Protein AF-A0A447CWJ7-F1 (afdb_monomer)

Solvent-accessible surface area (backbone atoms only — not comparable to full-atom values): 6994 Å² total; per-residue (Å²): 140,86,82,84,82,79,79,76,79,78,76,78,76,79,82,75,80,78,79,78,80,79,77,79,79,72,82,83,74,83,75,33,81,79,80,60,90,43,20,68,54,47,37,67,73,53,50,35,71,29,33,72,65,68,77,35,70,78,66,53,37,65,68,47,61,37,65,57,51,45,49,38,41,58,67,24,58,91,90,44,69,54,53,51,55,69,80,49,30,70,69,47,42,49,39,33,18,52,49,33,32,71,30,60,43,89,88,71,78,129

Secondary structure (DSSP, 8-state):
--------------------------------TTS-S-HHHHIIIIIHHHHTTTSS---TT----HHHHHHHHHH-BTTBPP--TTTS-HHHHHHHHHHHHTPPPTT---

InterPro domains:
  IPR009056 Cytochrome c-like domain [PF13442] (35-98)
  IPR036909 Cytochrome c-like domain superfamily [G3DSA:1.10.760.10] (33-107)
  IPR036909 Cytochrome c-like domain superfamily [SSF46626] (19-102)

Mean predicted aligned error: 13.14 Å

Foldseek 3Di:
DDDDDPPPPPPPPPPPPPPPPPPPPDPPDLDLDPPAPFLVRCCVVPVCVCQVVVVDDPQAAPLDQLVVQVVCQQPPDDPGDHDDCSRANPRNSSRNSVCRNPGRDPPPDD

Sequence (110 aa):
MERHVVHGRRRMLAVGSAMLAFACATPAAAQSAGQWKNGQHVYAKVCANCHDSGVGPVIKGRGLDPGHFQHVVRHGQKAMPAFRHTEIDDGALRQVAEMLSKSLPPGLHE

Radius of gyration: 32.57 Å; Cα contacts (8 Å, |Δi|>4): 101; chains: 1; bounding box: 104×22×76 Å

pLDDT: mean 83.14, std 18.46, range [41.09, 98.69]

Organism: NCBI:txid200615

Structure (mmCIF, N/CA/C/O backbone):
data_AF-A0A447CWJ7-F1
#
_entry.id   AF-A0A447CWJ7-F1
#
loop_
_atom_site.group_PDB
_atom_site.id
_atom_site.type_symbol
_atom_site.label_atom_id
_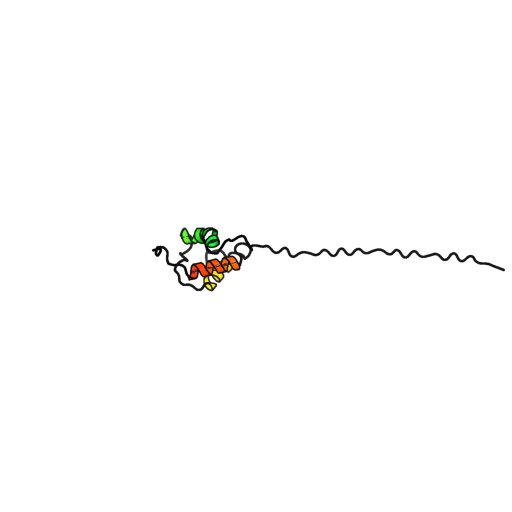atom_site.label_alt_id
_atom_site.label_comp_id
_atom_site.label_asym_id
_atom_site.label_entity_id
_atom_site.label_seq_id
_atom_site.pdbx_PDB_ins_code
_atom_site.Cartn_x
_atom_site.Cartn_y
_atom_site.Cartn_z
_atom_site.occupancy
_atom_site.B_iso_or_equiv
_atom_site.auth_seq_id
_atom_site.auth_comp_id
_atom_site.auth_asym_id
_atom_site.auth_atom_id
_atom_site.pdbx_PDB_model_num
ATOM 1 N N . MET A 1 1 ? 81.312 7.735 -64.733 1.00 43.53 1 MET A N 1
ATOM 2 C CA . MET A 1 1 ? 80.419 8.871 -64.416 1.00 43.53 1 MET A CA 1
ATOM 3 C C . MET A 1 1 ? 79.038 8.287 -64.186 1.00 43.53 1 MET A C 1
ATOM 5 O O . MET A 1 1 ? 78.354 7.909 -65.128 1.00 43.53 1 MET A O 1
ATOM 9 N N . GLU A 1 2 ? 78.748 8.048 -62.915 1.00 43.97 2 GLU A N 1
ATOM 10 C CA . GLU A 1 2 ? 77.688 7.189 -62.398 1.00 43.97 2 GLU A CA 1
ATOM 11 C C . GLU A 1 2 ? 76.340 7.917 -62.390 1.00 43.97 2 GLU A C 1
ATOM 13 O O . GLU A 1 2 ? 76.263 9.097 -62.050 1.00 43.97 2 GLU A O 1
ATOM 18 N N . ARG A 1 3 ? 75.256 7.217 -62.736 1.00 46.84 3 ARG A N 1
ATOM 19 C CA . ARG A 1 3 ? 73.893 7.657 -62.417 1.00 46.84 3 ARG A CA 1
ATOM 20 C C . ARG A 1 3 ? 73.222 6.556 -61.615 1.00 46.84 3 ARG A C 1
ATOM 22 O O . ARG A 1 3 ? 72.663 5.611 -62.161 1.00 46.84 3 ARG A O 1
ATOM 29 N N . HIS A 1 4 ? 73.351 6.683 -60.300 1.00 41.09 4 HIS A N 1
ATOM 30 C CA . HIS A 1 4 ? 72.643 5.879 -59.319 1.00 41.09 4 HIS A CA 1
ATOM 31 C C . HIS A 1 4 ? 71.131 6.049 -59.494 1.00 41.09 4 HIS A C 1
ATOM 33 O O . HIS A 1 4 ? 70.589 7.142 -59.332 1.00 41.09 4 HIS A O 1
ATOM 39 N N . VAL A 1 5 ? 70.446 4.946 -59.787 1.00 57.66 5 VAL A N 1
ATOM 40 C CA . VAL A 1 5 ? 68.991 4.849 -59.677 1.00 57.66 5 VAL A CA 1
ATOM 41 C C . VAL A 1 5 ? 68.651 4.660 -58.198 1.00 57.66 5 VAL A C 1
ATOM 43 O O . VAL A 1 5 ? 68.810 3.571 -57.646 1.00 57.66 5 VAL A O 1
ATOM 46 N N . VAL A 1 6 ? 68.189 5.722 -57.537 1.00 57.31 6 VAL A N 1
ATOM 47 C CA . VAL A 1 6 ? 67.637 5.644 -56.178 1.00 57.31 6 VAL A CA 1
ATOM 48 C C . VAL A 1 6 ? 66.205 5.119 -56.268 1.00 57.31 6 VAL A C 1
ATOM 50 O O . VAL A 1 6 ? 65.255 5.865 -56.493 1.00 57.31 6 VAL A O 1
ATOM 53 N N . HIS A 1 7 ? 66.041 3.810 -56.076 1.00 52.38 7 HIS A N 1
ATOM 54 C CA . HIS A 1 7 ? 64.744 3.218 -55.759 1.00 52.38 7 HIS A CA 1
ATOM 55 C C . HIS A 1 7 ? 64.387 3.575 -54.311 1.00 52.38 7 HIS A C 1
ATOM 57 O O . HIS A 1 7 ? 64.738 2.871 -53.362 1.00 52.38 7 HIS A O 1
ATOM 63 N N . GLY A 1 8 ? 63.701 4.707 -54.144 1.00 45.84 8 GLY A N 1
ATOM 64 C CA . GLY A 1 8 ? 63.089 5.113 -52.886 1.00 45.84 8 GLY A CA 1
ATOM 65 C C . GLY A 1 8 ? 62.065 4.070 -52.446 1.00 45.84 8 GLY A C 1
ATOM 66 O O . GLY A 1 8 ? 60.951 4.003 -52.961 1.00 45.84 8 GLY A O 1
ATOM 67 N N . ARG A 1 9 ? 62.463 3.234 -51.488 1.00 61.62 9 ARG A N 1
ATOM 68 C CA . ARG A 1 9 ? 61.632 2.229 -50.822 1.00 61.62 9 ARG A CA 1
ATOM 69 C C . ARG A 1 9 ? 60.522 2.950 -50.060 1.00 61.62 9 ARG A C 1
ATOM 71 O O . ARG A 1 9 ? 60.696 3.335 -48.906 1.00 61.62 9 ARG A O 1
ATOM 78 N N . ARG A 1 10 ? 59.394 3.174 -50.742 1.00 55.78 10 ARG A N 1
ATOM 79 C CA . ARG A 1 10 ? 58.136 3.676 -50.178 1.00 55.78 10 ARG A CA 1
ATOM 80 C C . ARG A 1 10 ? 57.731 2.721 -49.055 1.00 55.78 10 ARG A C 1
ATOM 82 O O . ARG A 1 10 ? 57.183 1.651 -49.294 1.00 55.78 10 ARG A O 1
ATOM 89 N N . ARG A 1 11 ? 58.076 3.081 -47.818 1.00 59.09 11 ARG A N 1
ATOM 90 C CA . ARG A 1 11 ? 57.562 2.424 -46.619 1.00 59.09 11 ARG A CA 1
ATOM 91 C C . ARG A 1 11 ? 56.069 2.736 -46.579 1.00 59.09 11 ARG A C 1
ATOM 93 O O . ARG A 1 11 ? 55.684 3.839 -46.206 1.00 59.09 11 ARG A O 1
ATOM 100 N N . MET A 1 12 ? 55.247 1.798 -47.048 1.00 56.78 12 MET A N 1
ATOM 101 C CA . MET A 1 12 ? 53.808 1.808 -46.798 1.00 56.78 12 MET A CA 1
ATOM 102 C C . MET A 1 12 ? 53.628 1.700 -45.284 1.00 56.78 12 MET A C 1
ATOM 104 O O . MET A 1 12 ? 53.764 0.627 -44.703 1.00 56.78 12 MET A O 1
ATOM 108 N N . LEU A 1 13 ? 53.412 2.844 -44.640 1.00 57.03 13 LEU A N 1
ATOM 109 C CA . LEU A 1 13 ? 52.908 2.907 -43.278 1.00 57.03 13 LEU A CA 1
ATOM 110 C C . LEU A 1 13 ? 51.491 2.335 -43.322 1.00 57.03 13 LEU A C 1
ATOM 112 O O . LEU A 1 13 ? 50.581 2.948 -43.877 1.00 57.03 13 LEU A O 1
ATOM 116 N N . ALA A 1 14 ? 51.340 1.118 -42.803 1.00 54.47 14 ALA A N 1
ATOM 117 C CA . ALA A 1 14 ? 50.049 0.499 -42.582 1.00 54.47 14 ALA A CA 1
ATOM 118 C C . ALA A 1 14 ? 49.258 1.377 -41.603 1.00 54.47 14 ALA A C 1
ATOM 120 O O . ALA A 1 14 ? 49.570 1.441 -40.414 1.00 54.47 14 ALA A O 1
ATOM 121 N N . VAL A 1 15 ? 48.249 2.079 -42.116 1.00 57.84 15 VAL A N 1
ATOM 122 C CA . VAL A 1 15 ? 47.217 2.714 -41.296 1.00 57.84 15 VAL A CA 1
ATOM 123 C C . VAL A 1 15 ? 46.343 1.579 -40.769 1.00 57.84 15 VAL A C 1
ATOM 125 O O . VAL A 1 15 ? 45.391 1.150 -41.413 1.00 57.84 15 VAL A O 1
ATOM 128 N N . GLY A 1 16 ? 46.731 1.020 -39.624 1.00 51.94 16 GLY A N 1
ATOM 129 C CA . GLY A 1 16 ? 45.883 0.122 -38.855 1.00 51.94 16 GLY A CA 1
ATOM 130 C C . GLY A 1 16 ? 44.745 0.934 -38.250 1.00 51.94 16 GLY A C 1
ATOM 131 O O . GLY A 1 16 ? 44.927 1.590 -37.228 1.00 51.94 16 GLY A O 1
ATOM 132 N N . SER A 1 17 ? 43.584 0.930 -38.902 1.00 60.56 17 SER A N 1
ATOM 133 C CA . SER A 1 17 ? 42.347 1.489 -38.362 1.00 60.56 17 SER A CA 1
ATOM 134 C C . SER A 1 17 ? 41.939 0.707 -37.112 1.00 60.56 17 SER A C 1
ATOM 136 O O . SER A 1 17 ? 41.286 -0.330 -37.196 1.00 60.56 17 SER A O 1
ATOM 138 N N . ALA A 1 18 ? 42.335 1.197 -35.938 1.00 60.75 18 ALA A N 1
ATOM 139 C CA . ALA A 1 18 ? 41.795 0.742 -34.667 1.00 60.75 18 ALA A CA 1
ATOM 140 C C . ALA A 1 18 ? 40.340 1.226 -34.558 1.00 60.75 18 ALA A C 1
ATOM 142 O O . ALA A 1 18 ? 40.068 2.348 -34.134 1.00 60.75 18 ALA A O 1
ATOM 143 N N . MET A 1 19 ? 39.397 0.390 -34.995 1.00 63.25 19 MET A N 1
ATOM 144 C CA . MET A 1 19 ? 37.971 0.588 -34.745 1.00 63.25 19 MET A CA 1
ATOM 145 C C . MET A 1 19 ? 37.703 0.318 -33.257 1.00 63.25 19 MET A C 1
ATOM 147 O O . MET A 1 19 ? 37.470 -0.816 -32.841 1.00 63.25 19 MET A O 1
ATOM 151 N N . LEU A 1 20 ? 37.785 1.365 -32.434 1.00 63.84 20 LEU A N 1
ATOM 152 C CA . LEU A 1 20 ? 37.300 1.337 -31.057 1.00 63.84 20 LEU A CA 1
ATOM 153 C C . LEU A 1 20 ? 35.765 1.284 -31.103 1.00 63.84 20 LEU A C 1
ATOM 155 O O . LEU A 1 20 ? 35.099 2.300 -31.302 1.00 63.84 20 LEU A O 1
ATOM 159 N N . ALA A 1 21 ? 35.200 0.086 -30.961 1.00 63.59 21 ALA A N 1
ATOM 160 C CA . ALA A 1 21 ? 33.766 -0.098 -30.788 1.00 63.59 21 ALA A CA 1
ATOM 161 C C . ALA A 1 21 ? 33.352 0.470 -29.420 1.00 63.59 21 ALA A C 1
ATOM 163 O O . ALA A 1 21 ? 33.553 -0.152 -28.378 1.00 63.59 21 ALA A O 1
ATOM 164 N N . PHE A 1 22 ? 32.796 1.681 -29.425 1.00 63.84 22 PHE A N 1
ATOM 165 C CA . PHE A 1 22 ? 32.171 2.295 -28.258 1.00 63.84 22 PHE A CA 1
ATOM 166 C C . PHE A 1 22 ? 30.845 1.568 -27.989 1.00 63.84 22 PHE A C 1
ATOM 168 O O . PHE A 1 22 ? 29.810 1.878 -28.577 1.00 63.84 22 PHE A O 1
ATOM 175 N N . ALA A 1 23 ? 30.880 0.541 -27.140 1.00 65.44 23 ALA A N 1
ATOM 176 C CA . ALA A 1 23 ? 29.674 -0.117 -26.658 1.00 65.44 23 ALA A CA 1
ATOM 177 C C . ALA A 1 23 ? 28.945 0.835 -25.694 1.00 65.44 23 ALA A C 1
ATOM 179 O O . ALA A 1 23 ? 29.306 0.949 -24.523 1.00 65.44 23 ALA A O 1
ATOM 180 N N . CYS A 1 24 ? 27.927 1.545 -26.185 1.00 66.31 24 CYS A N 1
ATOM 181 C CA . CYS A 1 24 ? 26.977 2.248 -25.327 1.00 66.31 24 CYS A CA 1
ATOM 182 C C . CYS A 1 24 ? 26.214 1.214 -24.489 1.00 66.31 24 CYS A C 1
ATOM 184 O O . CYS A 1 24 ? 25.237 0.627 -24.949 1.00 66.31 24 CYS A O 1
ATOM 186 N N . ALA A 1 25 ? 26.659 0.988 -23.254 1.00 68.12 25 ALA A N 1
ATOM 187 C CA . ALA A 1 25 ? 25.867 0.292 -22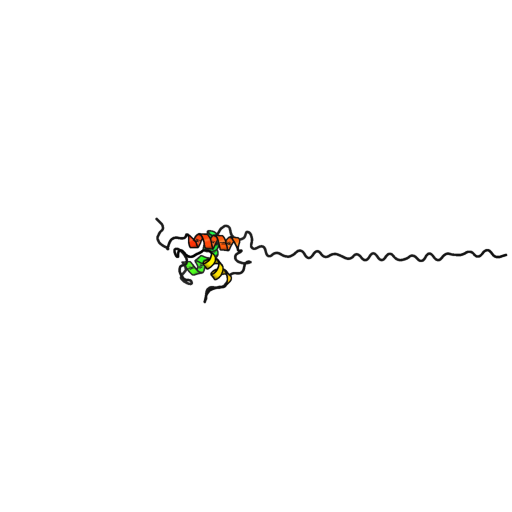.256 1.00 68.12 25 ALA A CA 1
ATOM 188 C C . ALA A 1 25 ? 24.654 1.171 -21.917 1.00 68.12 25 ALA A C 1
ATOM 190 O O . ALA A 1 25 ? 24.755 2.133 -21.157 1.00 68.12 25 ALA A O 1
ATOM 191 N N . THR A 1 26 ? 23.505 0.882 -22.524 1.00 70.25 26 THR A N 1
ATOM 192 C CA . THR A 1 26 ? 22.242 1.505 -22.130 1.00 70.25 26 THR A CA 1
ATOM 193 C C . THR A 1 26 ? 21.910 1.064 -20.705 1.00 70.25 26 THR A C 1
ATOM 195 O O . THR A 1 26 ? 21.889 -0.147 -20.457 1.00 70.25 26 THR A O 1
ATOM 198 N N . PRO A 1 27 ? 21.629 1.981 -19.764 1.00 66.69 27 PRO A N 1
ATOM 199 C CA . PRO A 1 27 ? 21.154 1.580 -18.451 1.00 66.69 27 PRO A CA 1
ATOM 200 C C . PRO A 1 27 ? 19.818 0.850 -18.618 1.00 66.69 27 PRO A C 1
ATOM 202 O O . PRO A 1 27 ? 18.836 1.421 -19.093 1.00 66.69 27 PRO A O 1
ATOM 205 N N . ALA A 1 28 ? 19.782 -0.427 -18.240 1.00 67.25 28 ALA A N 1
ATOM 206 C CA . ALA A 1 28 ? 18.545 -1.183 -18.132 1.00 67.25 28 ALA A CA 1
ATOM 207 C C . ALA A 1 28 ? 17.780 -0.675 -16.900 1.00 67.25 28 ALA A C 1
ATOM 209 O O . ALA A 1 28 ? 17.975 -1.153 -15.784 1.00 67.25 28 ALA A O 1
ATOM 210 N N . ALA A 1 29 ? 16.940 0.341 -17.087 1.00 65.12 29 ALA A N 1
ATOM 211 C CA . ALA A 1 29 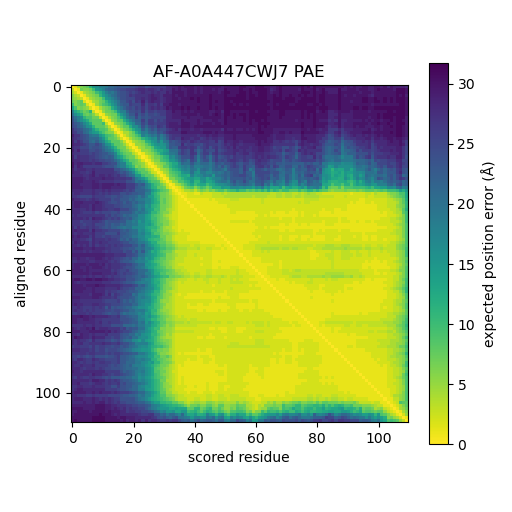? 15.990 0.750 -16.064 1.00 65.12 29 ALA A CA 1
ATOM 212 C C . ALA A 1 29 ? 14.884 -0.312 -15.976 1.00 65.12 29 ALA A C 1
ATOM 214 O O . ALA A 1 29 ? 14.137 -0.515 -16.933 1.00 65.12 29 ALA A O 1
ATOM 215 N N . ALA A 1 30 ? 14.771 -0.992 -14.834 1.00 62.09 30 ALA A N 1
ATOM 216 C CA . ALA A 1 30 ? 13.618 -1.835 -14.538 1.00 62.09 30 ALA A CA 1
ATOM 217 C C . ALA A 1 30 ? 12.384 -0.932 -14.359 1.00 62.09 30 ALA A C 1
ATOM 219 O O . ALA A 1 30 ? 12.217 -0.278 -13.330 1.00 62.09 30 ALA A O 1
ATOM 220 N N . GLN A 1 31 ? 11.544 -0.842 -15.391 1.00 58.06 31 GLN A N 1
ATOM 221 C CA . GLN A 1 31 ? 10.352 0.003 -15.391 1.00 58.06 31 GLN A CA 1
ATOM 222 C C . GLN A 1 31 ? 9.190 -0.738 -14.715 1.00 58.06 31 GL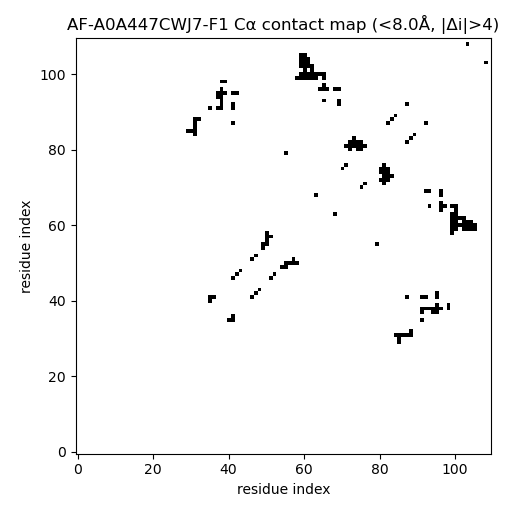N A C 1
ATOM 224 O O . GLN A 1 31 ? 8.537 -1.582 -15.318 1.00 58.06 31 GLN A O 1
ATOM 229 N N . SER A 1 32 ? 8.930 -0.412 -13.449 1.00 60.81 32 SER A N 1
ATOM 230 C CA . SER A 1 32 ? 7.650 -0.713 -12.777 1.00 60.81 32 SER A CA 1
ATOM 231 C C . SER A 1 32 ? 6.540 0.269 -13.207 1.00 60.81 32 SER A C 1
ATOM 233 O O . SER A 1 32 ? 5.347 -0.023 -13.109 1.00 60.81 32 SER A O 1
ATOM 235 N N . ALA A 1 33 ? 6.938 1.418 -13.769 1.00 61.12 33 ALA A N 1
ATOM 236 C CA . ALA A 1 33 ? 6.039 2.453 -14.260 1.00 61.12 33 ALA A CA 1
ATOM 237 C C . ALA A 1 33 ? 5.046 1.885 -15.291 1.00 61.12 33 ALA A C 1
ATOM 239 O O . ALA A 1 33 ? 5.433 1.451 -16.373 1.00 61.12 33 ALA A O 1
ATOM 240 N N . GLY A 1 34 ? 3.759 1.893 -14.937 1.00 68.56 34 GLY A N 1
ATOM 241 C CA . GLY A 1 34 ? 2.661 1.468 -15.812 1.00 68.56 34 GLY A CA 1
ATOM 242 C C . GLY A 1 34 ? 1.993 0.139 -15.449 1.00 68.56 34 GLY A C 1
ATOM 243 O O . GLY A 1 34 ? 0.970 -0.186 -16.045 1.00 68.56 34 GLY A O 1
ATOM 244 N N . GLN A 1 35 ? 2.490 -0.609 -14.455 1.00 83.62 35 GLN A N 1
ATOM 245 C CA . GLN A 1 35 ? 1.819 -1.840 -13.991 1.00 83.62 35 GLN A CA 1
ATOM 246 C C . GLN A 1 35 ? 0.503 -1.553 -13.243 1.00 83.62 35 GLN A C 1
ATOM 248 O O . GLN A 1 35 ? -0.435 -2.356 -13.250 1.00 83.62 35 GLN A O 1
ATOM 253 N N . TRP A 1 36 ? 0.407 -0.387 -12.603 1.00 92.88 36 TRP A N 1
ATOM 254 C CA . TRP A 1 36 ? -0.694 -0.039 -11.711 1.00 92.88 36 TRP A CA 1
ATOM 255 C C . TRP A 1 36 ? -1.589 1.050 -12.304 1.00 92.88 36 TRP A C 1
ATOM 257 O O . TRP A 1 36 ? -1.129 2.139 -12.628 1.00 92.88 36 TRP A O 1
ATOM 267 N N . LYS A 1 37 ? -2.897 0.766 -12.406 1.00 92.62 37 LYS A N 1
ATOM 268 C CA . LYS A 1 37 ? -3.894 1.719 -12.924 1.00 92.62 37 LYS A CA 1
ATOM 269 C C . LYS A 1 37 ? -4.114 2.913 -11.993 1.00 92.62 37 LYS A C 1
ATOM 271 O O . LYS A 1 37 ? -4.256 4.033 -12.465 1.00 92.62 37 LYS A O 1
ATOM 276 N N . ASN A 1 38 ? -4.204 2.655 -10.689 1.00 93.69 38 ASN A N 1
ATOM 277 C CA . ASN A 1 38 ? -4.349 3.654 -9.631 1.00 93.69 38 ASN A CA 1
ATOM 278 C C . ASN A 1 38 ? -4.117 3.017 -8.244 1.00 93.69 38 ASN A C 1
ATOM 280 O O . ASN A 1 38 ? -3.915 1.802 -8.142 1.00 93.69 38 ASN A O 1
ATOM 284 N N . GLY A 1 39 ? -4.195 3.819 -7.176 1.00 94.00 39 GLY A N 1
ATOM 285 C CA . GLY A 1 39 ? -4.082 3.348 -5.790 1.00 94.00 39 GLY A CA 1
ATOM 286 C C . GLY A 1 39 ? -5.099 2.261 -5.412 1.00 94.00 39 GLY A C 1
ATOM 287 O O . GLY A 1 39 ? -4.732 1.256 -4.807 1.00 94.00 39 GLY A O 1
ATOM 288 N N . GLN A 1 40 ? -6.360 2.381 -5.836 1.00 96.06 40 GLN A N 1
ATOM 289 C CA . GLN A 1 40 ? -7.379 1.350 -5.602 1.00 96.06 40 GLN A CA 1
ATOM 290 C C . GLN A 1 40 ? -6.989 0.010 -6.239 1.00 96.06 40 GLN A C 1
ATOM 292 O O . GLN A 1 40 ? -7.185 -1.040 -5.631 1.00 96.06 40 GLN A O 1
ATOM 297 N N . HIS A 1 41 ? -6.405 0.031 -7.441 1.00 96.69 41 HIS A N 1
ATOM 298 C CA . HIS A 1 41 ? -5.959 -1.177 -8.129 1.00 96.69 41 HIS A CA 1
ATOM 299 C C . HIS A 1 41 ? -4.830 -1.882 -7.368 1.00 96.69 41 HIS A C 1
ATOM 301 O O . HIS A 1 41 ? -4.891 -3.096 -7.192 1.00 96.69 41 HIS A O 1
ATOM 307 N N . VAL A 1 42 ? -3.841 -1.137 -6.865 1.00 97.62 42 VAL A N 1
ATOM 308 C CA . VAL A 1 42 ? -2.764 -1.695 -6.027 1.00 97.62 42 VAL A CA 1
ATOM 309 C C . VAL A 1 42 ? -3.343 -2.288 -4.745 1.00 97.62 42 VAL A C 1
ATOM 311 O O . VAL A 1 42 ? -3.040 -3.430 -4.401 1.00 97.62 42 VAL A O 1
ATOM 314 N N . TYR A 1 43 ? -4.218 -1.543 -4.059 1.00 98.00 43 TYR A N 1
ATOM 315 C CA . TYR A 1 43 ? -4.845 -2.013 -2.827 1.00 98.00 43 TYR A CA 1
ATOM 316 C C . TYR A 1 43 ? -5.579 -3.333 -3.050 1.00 98.00 43 TYR A C 1
ATOM 318 O O . TYR A 1 43 ? -5.337 -4.300 -2.334 1.00 98.00 43 TYR A O 1
ATOM 326 N N . ALA A 1 44 ? -6.435 -3.389 -4.071 1.00 97.12 44 ALA A N 1
ATOM 327 C CA . ALA A 1 44 ? -7.256 -4.557 -4.362 1.00 97.12 44 ALA A CA 1
ATOM 328 C C . ALA A 1 44 ? -6.432 -5.787 -4.768 1.00 97.12 44 ALA A C 1
ATOM 330 O O . ALA A 1 44 ? -6.856 -6.909 -4.514 1.00 97.12 44 ALA A O 1
ATOM 331 N N . LYS A 1 45 ? -5.279 -5.598 -5.420 1.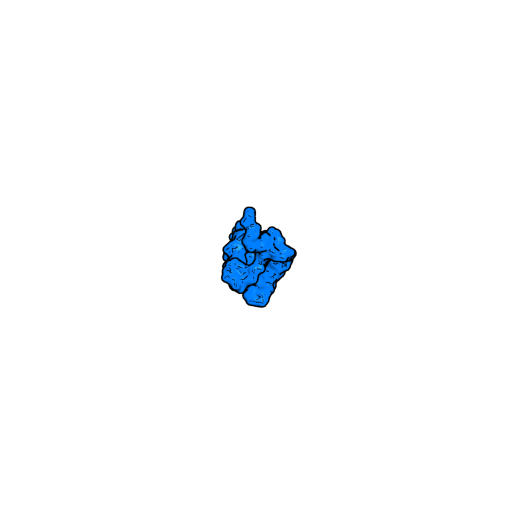00 96.94 45 LYS A N 1
ATOM 332 C CA . LYS A 1 45 ? -4.443 -6.704 -5.910 1.00 96.94 45 LYS A CA 1
ATOM 333 C C . LYS A 1 45 ? -3.387 -7.176 -4.922 1.00 96.94 45 LYS A C 1
ATOM 335 O O . LYS A 1 45 ? -2.946 -8.316 -5.032 1.00 96.94 45 LYS A O 1
ATOM 340 N N . VAL A 1 46 ? -2.965 -6.311 -4.004 1.00 97.62 46 VAL A N 1
ATOM 341 C CA . VAL A 1 46 ? -1.834 -6.583 -3.112 1.00 97.62 46 VAL A CA 1
ATOM 342 C C . VAL A 1 46 ? -2.249 -6.466 -1.655 1.00 97.62 46 VAL A C 1
ATOM 344 O O . VAL A 1 46 ? -2.186 -7.440 -0.911 1.00 97.62 46 VAL A O 1
ATOM 347 N N . CYS A 1 47 ? -2.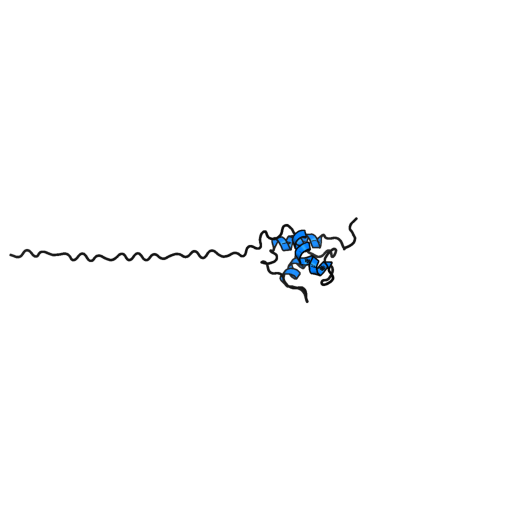683 -5.279 -1.233 1.00 98.06 47 CYS A N 1
ATOM 348 C CA . CYS A 1 47 ? -2.894 -4.976 0.181 1.00 98.06 47 CYS A CA 1
ATOM 349 C C . CYS A 1 47 ? -4.070 -5.772 0.771 1.00 98.06 47 CYS A C 1
ATOM 351 O O . CYS A 1 47 ? -3.959 -6.331 1.864 1.00 98.06 47 CYS A O 1
ATOM 353 N N . ALA A 1 48 ? -5.184 -5.855 0.041 1.00 97.56 48 ALA A N 1
ATOM 354 C CA . ALA A 1 48 ? -6.416 -6.504 0.484 1.00 97.56 48 ALA A CA 1
ATOM 355 C C . ALA A 1 48 ? -6.233 -8.005 0.767 1.00 97.56 48 ALA A C 1
ATOM 357 O O . ALA A 1 48 ? -6.856 -8.530 1.691 1.00 97.56 48 ALA A O 1
ATOM 358 N N . ASN A 1 49 ? -5.320 -8.672 0.050 1.00 97.31 49 ASN A N 1
ATOM 359 C CA . ASN A 1 49 ? -5.033 -10.097 0.244 1.00 97.31 49 ASN A CA 1
ATOM 360 C C . ASN A 1 49 ? -4.631 -10.425 1.686 1.00 97.31 49 ASN A C 1
ATOM 362 O O . ASN A 1 49 ? -4.879 -11.533 2.146 1.00 97.31 49 ASN A O 1
ATOM 366 N N . CYS A 1 50 ? -4.041 -9.467 2.405 1.00 98.25 50 CYS A N 1
ATOM 367 C CA . CYS A 1 50 ? -3.740 -9.630 3.822 1.00 98.25 50 CYS A CA 1
ATOM 368 C C . CYS A 1 50 ? -4.668 -8.799 4.711 1.00 98.25 50 CYS A C 1
ATOM 370 O O . CYS A 1 50 ? -5.178 -9.308 5.706 1.00 98.25 50 CYS A O 1
ATOM 372 N N . HIS A 1 51 ? -4.890 -7.529 4.369 1.00 97.44 51 HIS A N 1
ATOM 373 C CA . HIS A 1 51 ? -5.552 -6.571 5.259 1.00 97.44 51 HIS A CA 1
ATOM 374 C C . HIS A 1 51 ? -7.081 -6.673 5.277 1.00 97.44 51 HIS A C 1
ATOM 376 O O . HIS A 1 51 ? -7.683 -6.350 6.297 1.00 97.44 51 HIS A O 1
ATOM 382 N N . ASP A 1 52 ? -7.700 -7.155 4.194 1.00 95.62 52 ASP A N 1
ATOM 383 C CA . ASP A 1 52 ? -9.144 -7.433 4.160 1.00 95.62 52 ASP A CA 1
ATOM 384 C C . ASP A 1 52 ? -9.434 -8.909 4.512 1.00 95.62 52 ASP A C 1
ATOM 386 O O . ASP A 1 52 ? -10.563 -9.258 4.838 1.00 95.62 52 ASP A O 1
ATOM 390 N N . SER A 1 53 ? -8.407 -9.770 4.503 1.00 94.56 53 SER A N 1
ATOM 391 C CA . SER A 1 53 ? -8.526 -11.215 4.780 1.00 94.56 53 SER A CA 1
ATOM 392 C C . SER A 1 53 ? -8.170 -11.607 6.224 1.00 94.56 53 SER A C 1
ATOM 394 O O . SER A 1 53 ? -8.122 -12.789 6.549 1.00 94.56 53 SER A O 1
ATOM 396 N N . GLY A 1 54 ? -7.877 -10.635 7.095 1.00 94.38 54 GLY A N 1
ATOM 397 C CA . GLY A 1 54 ? -7.571 -10.867 8.515 1.00 94.38 54 GLY A CA 1
ATOM 398 C C . GLY A 1 54 ? -6.158 -11.383 8.818 1.00 94.38 54 GLY A C 1
ATOM 399 O O . GLY A 1 54 ? -5.839 -11.623 9.979 1.00 94.38 54 GLY A O 1
ATOM 400 N N . VAL A 1 55 ? -5.293 -11.523 7.807 1.00 97.56 55 VAL A N 1
ATOM 401 C CA . VAL A 1 55 ? -3.866 -11.854 7.999 1.00 97.56 55 VAL A CA 1
ATOM 402 C C . VAL A 1 55 ? -3.113 -10.649 8.567 1.00 97.56 55 VAL A C 1
ATOM 404 O O . VAL A 1 55 ? -2.277 -10.782 9.458 1.00 97.56 55 VAL A O 1
ATOM 407 N N . GLY A 1 56 ? -3.405 -9.462 8.033 1.00 96.69 56 GLY A N 1
ATOM 408 C CA . GLY A 1 56 ? -2.909 -8.183 8.529 1.00 96.69 56 GLY A CA 1
ATOM 409 C C . GLY A 1 56 ? -3.991 -7.419 9.297 1.00 96.69 56 GLY A C 1
ATOM 410 O O . GLY A 1 56 ? -5.176 -7.723 9.166 1.00 96.69 56 GLY A O 1
ATOM 411 N N . PRO A 1 57 ? -3.611 -6.392 10.075 1.00 96.12 57 PRO A N 1
ATOM 412 C CA . PRO A 1 57 ? -4.582 -5.529 10.740 1.00 96.12 57 PRO A CA 1
ATOM 413 C C . PRO A 1 57 ? -5.401 -4.730 9.718 1.00 96.12 57 PRO A C 1
ATOM 415 O O . PRO A 1 57 ? -4.929 -4.458 8.614 1.00 96.12 57 PRO A O 1
ATOM 418 N N . VAL A 1 58 ? -6.586 -4.264 10.113 1.00 96.19 58 VAL A N 1
ATOM 419 C CA . VAL A 1 58 ? -7.371 -3.318 9.306 1.00 96.19 58 VAL A CA 1
ATOM 420 C C . VAL A 1 58 ? -6.607 -1.995 9.175 1.00 96.19 58 VAL A C 1
ATOM 422 O O . VAL A 1 58 ? -6.188 -1.408 10.174 1.00 96.19 58 VAL A O 1
ATOM 425 N N . ILE A 1 59 ? -6.429 -1.519 7.938 1.00 96.50 59 ILE A N 1
ATOM 426 C CA . ILE A 1 59 ? -5.669 -0.290 7.633 1.00 96.50 59 ILE A CA 1
ATOM 427 C C . ILE A 1 59 ? -6.518 0.862 7.080 1.00 96.50 59 ILE A C 1
ATOM 429 O O . ILE A 1 59 ? -6.030 1.989 7.021 1.00 96.50 59 ILE A O 1
ATOM 433 N N . LYS A 1 60 ? -7.782 0.609 6.720 1.00 96.19 60 LYS A N 1
ATOM 434 C CA . LYS A 1 60 ? -8.750 1.649 6.336 1.00 96.19 60 LYS A CA 1
ATOM 435 C C . LYS A 1 60 ? -9.301 2.377 7.568 1.00 96.19 60 LYS A C 1
ATOM 437 O O . LYS A 1 60 ? -9.354 1.795 8.650 1.00 96.19 60 LYS A O 1
ATOM 442 N N . GLY A 1 61 ? -9.723 3.633 7.417 1.00 95.50 61 GLY A N 1
ATOM 443 C CA 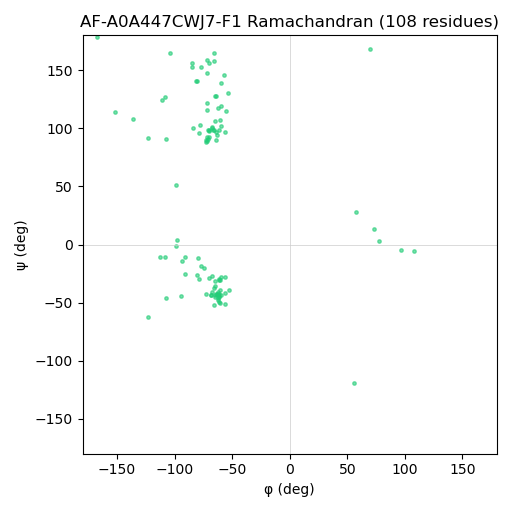. GLY A 1 61 ? -10.407 4.380 8.481 1.00 95.50 61 GLY A CA 1
ATOM 444 C C . GLY A 1 61 ? -9.528 4.844 9.632 1.00 95.50 61 GLY A C 1
ATOM 445 O O . GLY A 1 61 ? -10.046 5.205 10.683 1.00 95.50 61 GLY A O 1
ATOM 446 N N . ARG A 1 62 ? -8.202 4.795 9.479 1.00 94.38 62 ARG A N 1
ATOM 447 C CA . ARG A 1 62 ? -7.275 5.064 10.586 1.00 94.38 62 ARG A CA 1
ATOM 448 C C . ARG A 1 62 ? -6.840 6.522 10.717 1.00 94.38 62 ARG A C 1
ATOM 450 O O . ARG A 1 62 ? -6.188 6.844 11.705 1.00 94.38 62 ARG A O 1
ATOM 457 N N . GLY A 1 63 ? -7.147 7.369 9.731 1.00 93.12 63 GLY A N 1
ATOM 458 C CA . GLY A 1 63 ? -6.765 8.787 9.736 1.00 93.12 63 GLY A CA 1
ATOM 459 C C . GLY A 1 63 ? -5.255 9.028 9.859 1.00 93.12 63 GLY A C 1
ATOM 460 O O . GLY A 1 63 ? -4.840 10.029 10.433 1.00 93.12 63 GLY A O 1
ATOM 461 N N . LEU A 1 64 ? -4.429 8.087 9.386 1.00 96.31 64 LEU A N 1
ATOM 462 C CA . LEU A 1 64 ? -2.970 8.202 9.450 1.00 96.31 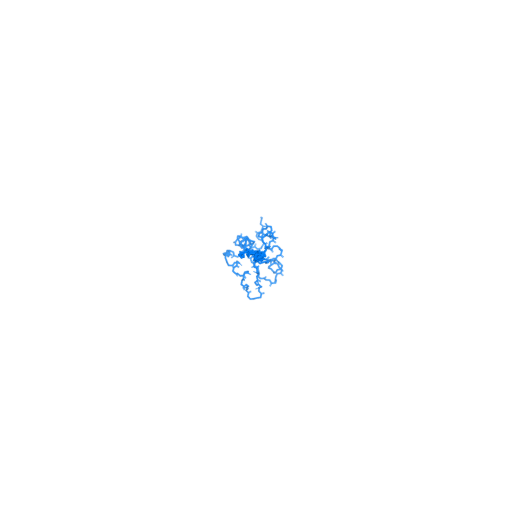64 LEU A CA 1
ATOM 463 C C . LEU A 1 64 ? -2.418 9.001 8.270 1.00 96.31 64 LEU A C 1
ATOM 465 O O . LEU A 1 64 ? -2.982 8.984 7.177 1.00 96.31 64 LEU A O 1
ATOM 469 N N . ASP A 1 65 ? -1.267 9.634 8.491 1.00 97.81 65 ASP A N 1
ATOM 470 C CA . ASP A 1 65 ? -0.529 10.359 7.459 1.00 97.81 65 ASP A CA 1
ATOM 471 C C . ASP A 1 65 ? -0.119 9.436 6.286 1.00 97.81 65 ASP A C 1
ATOM 473 O O . ASP A 1 65 ? 0.329 8.308 6.526 1.00 97.81 65 ASP A O 1
ATOM 477 N N . PRO A 1 66 ? -0.213 9.881 5.015 1.00 98.31 66 PRO A N 1
ATOM 478 C CA . PRO A 1 66 ? 0.242 9.097 3.867 1.00 98.31 66 PRO A CA 1
ATOM 479 C C . PRO A 1 66 ? 1.689 8.599 3.991 1.00 98.31 66 PRO A C 1
ATOM 481 O O . PRO A 1 66 ? 1.985 7.459 3.630 1.00 98.31 66 PRO A O 1
ATOM 484 N N . GLY A 1 67 ? 2.599 9.415 4.524 1.00 98.31 67 GLY A N 1
ATOM 485 C CA . GLY A 1 67 ? 4.003 9.060 4.718 1.00 98.31 67 GLY A CA 1
ATOM 486 C C . GLY A 1 67 ? 4.191 7.860 5.644 1.00 98.31 67 GLY A C 1
ATOM 487 O O . GLY A 1 67 ? 5.094 7.055 5.417 1.00 98.31 67 GLY A O 1
ATOM 488 N N . HIS A 1 68 ? 3.295 7.662 6.617 1.00 98.38 68 HIS A N 1
ATOM 489 C CA . HIS A 1 68 ? 3.313 6.476 7.473 1.00 98.38 68 HIS A CA 1
ATOM 490 C C . HIS A 1 68 ? 3.121 5.188 6.663 1.00 98.38 68 HIS A C 1
ATOM 492 O O . HIS A 1 68 ? 3.913 4.254 6.788 1.00 98.38 68 HIS A O 1
ATOM 498 N N . PHE A 1 69 ? 2.107 5.143 5.793 1.00 98.44 69 PHE A N 1
ATOM 499 C CA . PHE A 1 69 ? 1.856 3.974 4.948 1.00 98.44 69 PHE A CA 1
ATOM 500 C C . PHE A 1 69 ? 3.018 3.715 3.988 1.00 98.44 69 PHE A C 1
ATOM 502 O O . PHE A 1 69 ? 3.442 2.570 3.833 1.00 98.44 69 PHE A O 1
ATOM 509 N N . GLN A 1 70 ? 3.569 4.772 3.383 1.00 98.69 70 GLN A N 1
ATOM 510 C CA . GLN A 1 70 ? 4.716 4.642 2.483 1.00 98.69 70 GLN A CA 1
ATOM 511 C C . GLN A 1 70 ? 5.931 4.061 3.213 1.00 98.69 70 GLN A C 1
ATOM 513 O O . GLN A 1 70 ? 6.571 3.135 2.714 1.00 98.69 70 GLN A O 1
ATOM 518 N N . HIS A 1 71 ? 6.215 4.557 4.420 1.00 98.62 71 HIS A N 1
ATOM 519 C CA . HIS A 1 71 ? 7.318 4.072 5.238 1.00 98.62 71 HIS A CA 1
ATOM 520 C C . HIS A 1 71 ? 7.150 2.589 5.582 1.00 98.62 71 HIS A C 1
ATOM 522 O O . HIS A 1 71 ? 8.062 1.805 5.330 1.00 98.62 71 HIS A O 1
ATOM 528 N N . VAL A 1 72 ? 5.981 2.187 6.089 1.00 98.56 72 VAL A N 1
ATOM 529 C CA . VAL A 1 72 ? 5.710 0.788 6.457 1.00 98.56 72 VAL A CA 1
ATOM 530 C C . VAL A 1 72 ? 5.817 -0.142 5.249 1.00 98.56 72 VAL A C 1
ATOM 532 O O . VAL A 1 72 ? 6.433 -1.196 5.350 1.00 98.56 72 VAL A O 1
ATOM 535 N N . VAL A 1 73 ? 5.293 0.243 4.082 1.00 98.50 73 VAL A N 1
ATOM 536 C CA . VAL A 1 73 ? 5.394 -0.584 2.866 1.00 98.50 73 VAL A CA 1
ATOM 537 C C . VAL A 1 73 ? 6.843 -0.731 2.399 1.00 98.50 73 VAL A C 1
ATOM 539 O O . VAL A 1 73 ? 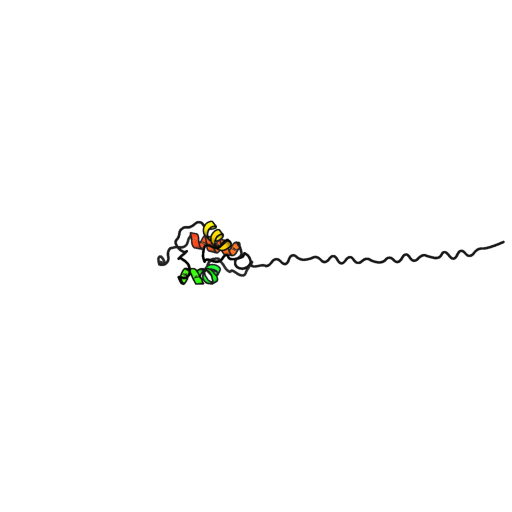7.220 -1.800 1.927 1.00 98.50 73 VAL A O 1
ATOM 542 N N . ARG A 1 74 ? 7.676 0.306 2.536 1.00 98.44 74 ARG A N 1
ATOM 543 C CA . ARG A 1 74 ? 9.081 0.260 2.096 1.00 98.44 74 ARG A CA 1
ATOM 544 C C . ARG A 1 74 ? 10.009 -0.471 3.056 1.00 98.44 74 ARG A C 1
ATOM 546 O O . ARG A 1 74 ? 10.985 -1.055 2.602 1.00 98.44 74 ARG A O 1
ATOM 553 N N . HIS A 1 75 ? 9.709 -0.457 4.349 1.00 98.56 75 HIS A N 1
ATOM 554 C CA . HIS A 1 75 ? 10.595 -1.019 5.374 1.00 98.56 75 HIS A CA 1
ATOM 555 C C . HIS A 1 75 ? 10.056 -2.317 5.985 1.00 98.56 75 HIS A C 1
ATOM 557 O O . HIS A 1 75 ? 10.788 -3.022 6.676 1.00 98.56 75 HIS A O 1
ATOM 563 N N . GLY A 1 76 ? 8.796 -2.656 5.709 1.00 98.00 76 GLY A N 1
ATOM 564 C CA . GLY A 1 76 ? 8.081 -3.704 6.418 1.00 98.00 76 GLY A CA 1
ATOM 565 C C . GLY A 1 76 ? 7.775 -3.298 7.861 1.00 98.00 76 GLY A C 1
ATOM 566 O O . GLY A 1 76 ? 8.284 -2.312 8.397 1.00 98.00 76 GLY A O 1
ATOM 567 N N . GLN A 1 77 ? 6.920 -4.074 8.519 1.00 97.62 77 GLN A N 1
ATOM 568 C CA . GLN A 1 77 ? 6.648 -3.899 9.942 1.00 97.62 77 GLN A CA 1
ATOM 569 C C . GLN A 1 77 ? 6.248 -5.230 10.570 1.00 97.62 77 GLN A C 1
ATOM 571 O O . GLN A 1 77 ? 5.174 -5.770 10.301 1.00 97.62 77 GLN A O 1
ATOM 576 N N . LYS A 1 78 ? 7.096 -5.745 11.469 1.00 96.44 78 LYS A N 1
ATOM 577 C CA . LYS A 1 78 ? 6.936 -7.080 12.068 1.00 96.44 78 LYS A CA 1
ATOM 578 C C . LYS A 1 78 ? 6.852 -8.151 10.966 1.00 96.44 78 LYS A C 1
ATOM 580 O O . LYS A 1 78 ? 7.794 -8.293 10.200 1.00 96.44 78 LYS A O 1
ATOM 585 N N . ALA A 1 79 ? 5.740 -8.881 10.883 1.00 97.00 79 ALA A N 1
ATOM 586 C CA . ALA A 1 79 ? 5.503 -9.899 9.861 1.00 97.00 79 ALA A CA 1
ATOM 587 C C . ALA A 1 79 ? 5.067 -9.319 8.502 1.00 97.00 79 ALA A C 1
ATOM 589 O O . ALA A 1 79 ? 5.030 -10.053 7.517 1.00 97.00 79 ALA A O 1
ATOM 590 N N . MET A 1 80 ? 4.721 -8.026 8.428 1.00 98.19 80 MET A N 1
ATOM 591 C CA . MET A 1 80 ? 4.393 -7.385 7.156 1.00 98.19 80 MET A CA 1
ATOM 592 C C . MET A 1 80 ? 5.675 -7.214 6.328 1.00 98.19 80 MET A C 1
ATOM 594 O O . MET A 1 80 ? 6.601 -6.548 6.806 1.00 98.19 80 MET A O 1
ATOM 598 N N . PRO A 1 81 ? 5.742 -7.776 5.107 1.00 97.94 81 PRO A N 1
ATOM 599 C CA . PRO A 1 81 ? 6.929 -7.682 4.270 1.00 97.94 81 PRO A CA 1
ATOM 600 C C . PRO A 1 81 ? 7.141 -6.257 3.747 1.00 97.94 81 PRO A C 1
ATOM 602 O O . PRO A 1 81 ? 6.196 -5.478 3.609 1.00 97.94 81 PRO A O 1
ATOM 605 N N . ALA A 1 82 ? 8.391 -5.946 3.411 1.00 98.44 82 ALA A N 1
ATOM 606 C CA . ALA A 1 82 ? 8.739 -4.767 2.628 1.00 98.44 82 ALA A CA 1
ATOM 607 C C . ALA A 1 82 ? 8.503 -5.031 1.130 1.00 98.44 82 ALA A C 1
ATOM 609 O O . ALA A 1 82 ? 8.835 -6.107 0.633 1.00 98.44 82 ALA A O 1
ATOM 610 N N . PHE A 1 83 ? 7.988 -4.039 0.403 1.00 97.56 83 PHE A N 1
ATOM 611 C CA . PHE A 1 83 ? 7.781 -4.089 -1.046 1.00 97.56 83 PHE A CA 1
ATOM 612 C C . PHE A 1 83 ? 8.788 -3.194 -1.768 1.00 97.56 83 PHE A C 1
ATOM 614 O O . PHE A 1 83 ? 8.894 -1.991 -1.492 1.00 97.56 83 PHE A O 1
ATOM 621 N N . ARG A 1 84 ? 9.498 -3.768 -2.743 1.00 95.94 84 ARG A N 1
ATOM 622 C CA . ARG A 1 84 ? 10.510 -3.071 -3.544 1.00 95.94 84 ARG A CA 1
ATOM 623 C C . ARG A 1 84 ? 9.861 -2.096 -4.523 1.00 95.94 84 ARG A C 1
ATOM 625 O O . ARG A 1 84 ? 8.716 -2.266 -4.937 1.00 95.94 84 ARG A O 1
ATOM 632 N N . HIS A 1 85 ? 10.641 -1.116 -4.975 1.00 94.12 85 HIS A N 1
ATOM 633 C CA . HIS A 1 85 ? 10.218 -0.163 -6.012 1.00 94.12 85 HIS A CA 1
ATOM 634 C C . HIS A 1 85 ? 9.844 -0.852 -7.338 1.00 94.12 85 HIS A C 1
ATOM 636 O O . HIS A 1 85 ? 9.012 -0.351 -8.091 1.00 94.12 85 HIS A O 1
ATOM 642 N N . THR A 1 86 ? 10.433 -2.019 -7.619 1.00 92.38 86 THR A N 1
ATOM 643 C CA . THR A 1 86 ? 10.117 -2.830 -8.804 1.00 92.38 86 THR A CA 1
ATOM 644 C C . THR A 1 86 ? 8.779 -3.563 -8.701 1.00 92.38 86 THR A C 1
ATOM 646 O O . THR A 1 86 ? 8.237 -3.955 -9.726 1.00 92.38 86 THR A O 1
ATOM 649 N N . GLU A 1 87 ? 8.247 -3.750 -7.492 1.00 94.94 87 GLU A N 1
ATOM 650 C CA . GLU A 1 87 ? 6.962 -4.420 -7.244 1.00 94.94 87 GLU A CA 1
ATOM 651 C C . GLU A 1 87 ? 5.829 -3.392 -7.155 1.00 94.94 87 GLU A C 1
ATOM 653 O O . GLU A 1 87 ? 4.770 -3.551 -7.760 1.00 94.94 87 GLU A O 1
ATOM 658 N N . ILE A 1 88 ? 6.069 -2.300 -6.428 1.00 95.56 88 ILE A N 1
ATOM 659 C CA . ILE A 1 88 ? 5.161 -1.158 -6.322 1.00 95.56 88 ILE A CA 1
ATOM 660 C C . ILE A 1 88 ? 6.019 0.096 -6.440 1.00 95.56 88 ILE A C 1
ATOM 662 O O . ILE A 1 88 ? 6.762 0.406 -5.507 1.00 95.56 88 ILE A O 1
ATOM 666 N N . ASP A 1 89 ? 5.934 0.816 -7.560 1.00 94.06 89 ASP A N 1
ATOM 667 C CA . ASP A 1 89 ? 6.664 2.075 -7.733 1.00 94.06 89 ASP A CA 1
ATOM 668 C C . ASP A 1 89 ? 6.163 3.165 -6.768 1.00 94.06 89 ASP A C 1
ATOM 670 O O . ASP A 1 89 ? 5.103 3.051 -6.148 1.00 94.06 89 ASP A O 1
ATOM 674 N N . ASP A 1 90 ? 6.940 4.236 -6.609 1.00 95.06 90 ASP A N 1
ATOM 675 C CA . ASP A 1 90 ? 6.620 5.303 -5.652 1.00 95.06 90 ASP A CA 1
ATOM 676 C C . ASP A 1 90 ? 5.373 6.103 -6.037 1.00 95.06 90 ASP A C 1
ATOM 678 O O . ASP A 1 90 ? 4.682 6.633 -5.167 1.00 95.06 90 ASP A O 1
ATOM 682 N N . GLY A 1 91 ? 5.045 6.171 -7.330 1.00 95.31 91 GLY A N 1
ATOM 683 C CA . GLY A 1 91 ? 3.809 6.776 -7.813 1.00 95.31 91 GLY A CA 1
ATOM 684 C C . GLY A 1 91 ? 2.589 5.989 -7.363 1.00 95.31 91 GLY A C 1
ATOM 685 O O . GLY A 1 91 ? 1.678 6.557 -6.758 1.00 95.31 91 GLY A O 1
ATOM 686 N N . ALA A 1 92 ? 2.598 4.685 -7.615 1.00 96.56 92 ALA A N 1
ATOM 687 C CA . ALA A 1 92 ? 1.550 3.765 -7.197 1.00 96.56 92 ALA A CA 1
ATOM 688 C C . ALA A 1 92 ? 1.401 3.721 -5.666 1.00 96.56 92 ALA A C 1
ATOM 690 O O . ALA A 1 92 ? 0.285 3.813 -5.148 1.00 96.56 92 ALA A O 1
ATOM 691 N N . LEU A 1 93 ? 2.517 3.656 -4.931 1.00 97.75 93 LEU A N 1
ATOM 692 C CA . LEU A 1 93 ? 2.504 3.631 -3.469 1.00 97.75 93 LEU A CA 1
ATOM 693 C C . LEU A 1 93 ? 1.935 4.927 -2.872 1.00 97.75 93 LEU A C 1
ATOM 695 O O . LEU A 1 93 ? 1.117 4.871 -1.953 1.00 97.75 93 LEU A O 1
ATOM 699 N N . ARG A 1 94 ? 2.303 6.094 -3.411 1.00 97.81 94 ARG A N 1
ATOM 700 C CA . ARG A 1 94 ? 1.742 7.376 -2.965 1.00 97.81 94 ARG A CA 1
ATOM 701 C C . ARG A 1 94 ? 0.226 7.427 -3.147 1.00 97.81 94 ARG A C 1
ATOM 703 O O . ARG A 1 94 ? -0.477 7.829 -2.227 1.00 97.81 94 ARG A O 1
ATOM 710 N N . GLN A 1 95 ? -0.284 6.954 -4.286 1.00 97.81 95 GLN A N 1
ATOM 711 C CA . GLN A 1 95 ? -1.727 6.919 -4.540 1.00 97.81 95 GLN A CA 1
ATOM 712 C C . GLN A 1 95 ? -2.476 6.016 -3.547 1.00 97.81 95 GLN A C 1
ATOM 714 O O . GLN A 1 95 ? -3.546 6.388 -3.069 1.00 97.81 95 GLN A O 1
ATOM 719 N N . VAL A 1 96 ? -1.922 4.847 -3.197 1.00 97.94 96 VAL A N 1
ATOM 720 C CA . VAL A 1 96 ? -2.495 3.982 -2.144 1.00 97.94 96 VAL A CA 1
ATOM 721 C C . VAL A 1 96 ? -2.495 4.689 -0.797 1.00 97.94 96 VAL A C 1
ATOM 723 O O . VAL A 1 96 ? -3.497 4.660 -0.088 1.00 97.94 96 VAL A O 1
ATOM 726 N N . ALA A 1 97 ? -1.377 5.315 -0.436 1.00 98.38 97 ALA A N 1
ATOM 727 C CA . ALA A 1 97 ? -1.222 5.980 0.847 1.00 98.38 97 ALA A CA 1
ATOM 728 C C . ALA A 1 97 ? -2.208 7.147 1.017 1.00 98.38 97 ALA A C 1
ATOM 730 O O . ALA A 1 97 ? -2.835 7.273 2.067 1.00 98.38 97 ALA A O 1
ATOM 731 N N . GLU A 1 98 ? -2.395 7.961 -0.024 1.00 98.12 98 GLU A N 1
ATOM 732 C CA . GLU A 1 98 ? -3.385 9.045 -0.048 1.00 98.12 98 GLU A CA 1
ATOM 733 C C . GLU A 1 98 ? -4.827 8.534 0.004 1.00 98.12 98 GLU A C 1
ATOM 735 O O . GLU A 1 98 ? -5.686 9.146 0.637 1.00 98.12 98 GLU A O 1
ATOM 740 N N . MET A 1 99 ? -5.111 7.411 -0.657 1.00 97.38 99 MET A N 1
ATOM 741 C CA . MET A 1 99 ? -6.419 6.769 -0.570 1.00 97.38 99 MET A CA 1
ATOM 742 C C . MET A 1 99 ? -6.689 6.267 0.856 1.00 97.38 99 MET A C 1
ATOM 744 O O . MET A 1 99 ? -7.780 6.472 1.382 1.00 97.38 99 MET A O 1
ATOM 748 N N . LEU A 1 100 ? -5.713 5.612 1.491 1.00 97.56 100 LEU A N 1
ATOM 749 C CA . LEU A 1 100 ? -5.856 5.063 2.841 1.00 97.56 100 LEU A CA 1
ATOM 750 C C . LEU A 1 100 ? -5.999 6.148 3.903 1.00 97.56 100 LEU A C 1
ATOM 752 O O . LEU A 1 100 ? -6.843 6.004 4.789 1.00 97.56 100 LEU A O 1
ATOM 756 N N . SER A 1 101 ? -5.243 7.242 3.799 1.00 97.50 101 SER A N 1
ATOM 757 C CA . SER A 1 101 ? -5.343 8.356 4.750 1.00 97.50 101 SER A CA 1
ATOM 758 C C . SER A 1 101 ? -6.730 9.004 4.759 1.00 97.50 101 SER A C 1
ATOM 760 O O . SER A 1 101 ? -7.176 9.477 5.800 1.00 97.50 101 SER A O 1
ATOM 762 N N . LYS A 1 102 ? -7.435 8.970 3.620 1.00 95.56 102 LYS A N 1
ATOM 763 C CA . LYS A 1 102 ? -8.794 9.511 3.439 1.00 95.56 102 LYS A CA 1
ATOM 764 C C . LYS A 1 102 ? -9.897 8.454 3.535 1.00 95.56 102 LYS A C 1
ATOM 766 O O . LYS A 1 102 ? -11.070 8.779 3.371 1.00 95.56 102 LYS A O 1
ATOM 771 N N . SER A 1 103 ? -9.540 7.188 3.737 1.00 94.19 103 SER A N 1
ATOM 772 C CA . SER A 1 103 ? -10.515 6.099 3.767 1.00 94.19 103 SER A CA 1
ATOM 773 C C . SER A 1 103 ? -11.362 6.137 5.036 1.00 94.19 103 SER A C 1
ATOM 775 O O . SER A 1 103 ? -10.878 6.511 6.104 1.00 94.19 103 SER A O 1
ATOM 777 N N . LEU A 1 104 ? -12.615 5.700 4.922 1.00 89.81 104 LEU A N 1
ATOM 778 C CA . LEU A 1 104 ? -13.511 5.516 6.060 1.00 89.81 104 LEU A CA 1
ATOM 779 C C . LEU A 1 104 ? -13.295 4.142 6.712 1.00 89.81 104 LEU A C 1
ATOM 781 O O . LEU A 1 104 ? -12.802 3.217 6.052 1.00 89.81 104 LEU A O 1
ATOM 785 N N . PRO A 1 105 ? -13.650 3.984 8.000 1.00 84.25 105 PRO A N 1
ATOM 786 C CA . PRO A 1 105 ? -13.661 2.677 8.641 1.00 84.25 105 PRO A CA 1
ATOM 787 C C . PRO A 1 105 ? -14.571 1.698 7.882 1.00 84.25 105 PRO A C 1
ATOM 789 O O . PRO A 1 105 ? -15.599 2.118 7.341 1.00 84.25 105 PRO A O 1
ATOM 792 N N . PRO A 1 106 ? -14.226 0.397 7.836 1.00 78.00 106 PRO A N 1
ATOM 793 C CA . PRO A 1 106 ? -15.105 -0.606 7.244 1.00 78.00 106 PRO A CA 1
ATOM 794 C C . PRO A 1 106 ? -16.509 -0.546 7.863 1.00 78.00 106 PRO A C 1
ATOM 796 O O . PRO A 1 106 ? -16.638 -0.532 9.085 1.00 78.00 106 PRO A O 1
ATOM 799 N N . GLY A 1 107 ? -17.546 -0.512 7.021 1.00 73.81 107 GLY A N 1
ATOM 800 C CA . GLY A 1 107 ? -18.950 -0.469 7.457 1.00 73.81 107 GLY A CA 1
ATOM 801 C C . GLY A 1 107 ? -19.588 0.925 7.511 1.00 73.81 107 GLY A C 1
ATOM 802 O O . GLY A 1 107 ? -20.790 1.009 7.725 1.00 73.81 107 GLY A O 1
ATOM 803 N N . LEU A 1 108 ? -18.832 1.999 7.257 1.00 65.62 108 LEU A N 1
ATOM 804 C CA . LEU A 1 108 ? -19.352 3.367 7.086 1.00 65.62 108 LEU A CA 1
ATOM 805 C C . LEU A 1 108 ? -19.497 3.727 5.596 1.00 65.62 108 LEU A C 1
ATOM 807 O O . LEU A 1 108 ? -18.960 4.727 5.125 1.00 65.62 108 LEU A O 1
ATOM 811 N N . HIS A 1 109 ? -20.172 2.862 4.838 1.00 55.06 109 HIS A N 1
ATOM 812 C CA . HIS A 1 109 ? -20.581 3.140 3.460 1.00 55.06 109 HIS A CA 1
ATOM 813 C C . HIS A 1 109 ? -22.099 3.362 3.463 1.00 55.06 109 HIS A C 1
ATOM 815 O O . HIS A 1 109 ? -22.850 2.391 3.387 1.00 55.06 109 HIS A O 1
ATOM 821 N N . GLU A 1 110 ? -22.527 4.613 3.631 1.00 44.16 110 GLU A N 1
ATOM 822 C CA . GLU A 1 110 ? -23.891 5.061 3.299 1.00 44.16 110 GLU A CA 1
ATOM 823 C C . GLU A 1 110 ? -23.965 5.463 1.821 1.00 44.16 110 GLU A C 1
ATOM 825 O O . GLU A 1 110 ? -22.986 6.075 1.326 1.00 44.16 110 GLU A O 1
#

Nearest PDB structures (foldseek):
  1diq-assembly1_D  TM=9.089E-01  e=2.029E-10  Pseudomonas putida
  1dii-assembly1_D  TM=9.086E-01  e=5.998E-10  Pseudomonas putida
  6u97-assembly1_A  TM=7.826E-01  e=1.857E-04  Geobacter sulfurreducens PCA
  3cu4-assembly1_A  TM=8.081E-01  e=7.878E-04  Geobacter sulfurreducens
  3dp5-assembly1_A  TM=8.132E-01  e=8.623E-04  Geobacter sulfurreducens